Protein AF-A0A839TAD1-F1 (afdb_monomer_lite)

Radius of gyration: 20.66 Å; chains: 1; bounding box: 63×31×66 Å

Structure (mmCIF, N/CA/C/O backbone):
data_AF-A0A839TAD1-F1
#
_entry.id   AF-A0A839TAD1-F1
#
loop_
_atom_site.group_PDB
_atom_site.id
_atom_site.type_symbol
_atom_site.label_atom_id
_atom_site.label_alt_id
_atom_site.label_comp_id
_atom_site.label_asym_id
_atom_site.label_entity_id
_atom_site.label_seq_id
_atom_site.pdbx_PDB_ins_code
_atom_site.Cartn_x
_atom_site.Cartn_y
_atom_site.Cartn_z
_atom_site.occupancy
_atom_site.B_iso_or_equiv
_atom_site.auth_seq_id
_atom_site.auth_comp_id
_atom_site.auth_asym_id
_atom_site.auth_atom_id
_atom_site.pdbx_PDB_model_num
ATOM 1 N N . MET A 1 1 ? 47.396 8.113 43.311 1.00 39.50 1 MET A N 1
ATOM 2 C CA . MET A 1 1 ? 46.976 8.102 41.892 1.00 39.50 1 MET A CA 1
ATOM 3 C C . MET A 1 1 ? 46.756 6.656 41.453 1.00 39.50 1 MET A C 1
ATOM 5 O O . MET A 1 1 ? 47.728 5.965 41.186 1.00 39.50 1 MET A O 1
ATOM 9 N N . LYS A 1 2 ? 45.510 6.164 41.458 1.00 36.56 2 LYS A N 1
ATOM 10 C CA . LYS A 1 2 ? 45.145 4.837 40.928 1.00 36.56 2 LYS A CA 1
ATOM 11 C C . LYS A 1 2 ? 44.326 5.066 39.657 1.00 36.56 2 LYS A C 1
ATOM 13 O O . LYS A 1 2 ? 43.261 5.668 39.732 1.00 36.56 2 LYS A O 1
ATOM 18 N N . LYS A 1 3 ? 44.865 4.669 38.501 1.00 40.00 3 LYS A N 1
ATOM 19 C CA . LYS A 1 3 ? 44.177 4.730 37.205 1.00 40.00 3 LYS A CA 1
ATOM 20 C C . LYS A 1 3 ? 43.226 3.535 37.118 1.00 40.00 3 LYS A C 1
ATOM 22 O O . LYS A 1 3 ? 43.674 2.394 37.168 1.00 40.00 3 LYS A O 1
ATOM 27 N N . LEU A 1 4 ? 41.929 3.816 37.045 1.00 37.50 4 LEU A N 1
ATOM 28 C CA . LEU A 1 4 ? 40.872 2.834 36.833 1.00 37.50 4 LEU A CA 1
ATOM 29 C C . LEU A 1 4 ? 40.784 2.565 35.322 1.00 37.50 4 LEU A C 1
ATOM 31 O O . LEU A 1 4 ? 40.416 3.454 34.558 1.00 37.50 4 LEU A O 1
ATOM 35 N N . LEU A 1 5 ? 41.184 1.372 34.885 1.00 42.28 5 LEU A N 1
ATOM 36 C CA . LEU A 1 5 ? 40.969 0.907 33.515 1.00 42.28 5 LEU A CA 1
ATOM 37 C C . LEU A 1 5 ? 39.523 0.418 33.408 1.00 42.28 5 LEU A C 1
ATOM 39 O O . LEU A 1 5 ? 39.188 -0.663 33.887 1.00 42.28 5 LEU A O 1
ATOM 43 N N . ILE A 1 6 ? 38.663 1.240 32.812 1.00 50.34 6 ILE A N 1
ATOM 44 C CA . ILE A 1 6 ? 37.314 0.840 32.414 1.00 50.34 6 ILE A CA 1
ATOM 45 C C . ILE A 1 6 ? 37.466 0.032 31.122 1.00 50.34 6 ILE A C 1
ATOM 47 O O . ILE A 1 6 ? 37.723 0.589 30.057 1.00 50.34 6 ILE A O 1
ATOM 51 N N . LEU A 1 7 ? 37.350 -1.294 31.233 1.00 39.19 7 LEU A N 1
ATOM 52 C CA . LEU A 1 7 ? 37.125 -2.173 30.090 1.00 39.19 7 LEU A CA 1
ATOM 53 C C . LEU A 1 7 ? 35.719 -1.887 29.554 1.00 39.19 7 LEU A C 1
ATOM 55 O O . LEU A 1 7 ? 34.719 -2.328 30.119 1.00 39.19 7 LEU A O 1
ATOM 59 N N . ILE A 1 8 ? 35.651 -1.113 28.474 1.00 51.09 8 ILE A N 1
ATOM 60 C CA . ILE A 1 8 ? 34.445 -0.978 27.664 1.00 51.09 8 ILE A CA 1
ATOM 61 C C . ILE A 1 8 ? 34.283 -2.315 26.943 1.00 51.09 8 ILE A C 1
ATOM 63 O O . ILE A 1 8 ? 35.010 -2.613 25.996 1.00 51.09 8 ILE A O 1
ATOM 67 N N . TYR A 1 9 ? 33.355 -3.140 27.427 1.00 42.19 9 TYR A N 1
ATOM 68 C CA . TYR A 1 9 ? 32.831 -4.250 26.648 1.00 42.19 9 TYR A CA 1
ATOM 69 C C . TYR A 1 9 ? 32.219 -3.648 25.387 1.00 42.19 9 TYR A C 1
ATOM 71 O O . TYR A 1 9 ? 31.176 -2.998 25.438 1.00 42.19 9 TYR A O 1
ATOM 79 N N . ALA A 1 10 ? 32.915 -3.821 24.264 1.00 44.19 10 ALA A N 1
ATOM 80 C CA . ALA A 1 10 ? 32.354 -3.603 22.950 1.00 44.19 10 ALA A CA 1
ATOM 81 C C . ALA A 1 10 ? 31.157 -4.547 22.825 1.00 44.19 10 ALA A C 1
ATOM 83 O O . ALA A 1 10 ? 31.310 -5.751 22.618 1.00 44.19 10 ALA A O 1
ATOM 84 N N . LEU A 1 11 ? 29.967 -3.986 23.033 1.00 37.50 11 LEU A N 1
ATOM 85 C CA . LEU A 1 11 ? 28.707 -4.594 22.663 1.00 37.50 11 LEU A CA 1
ATOM 86 C C . LEU A 1 11 ? 28.780 -4.761 21.141 1.00 37.50 11 LEU A C 1
ATOM 88 O O . LEU A 1 11 ? 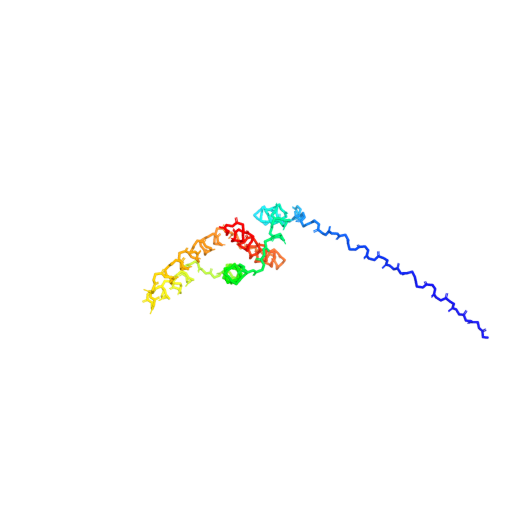28.533 -3.824 20.383 1.00 37.50 11 LEU A O 1
ATOM 92 N N . LEU A 1 12 ? 29.231 -5.934 20.697 1.00 38.41 12 LEU A N 1
ATOM 93 C CA . LEU A 1 12 ? 29.044 -6.395 19.333 1.00 38.41 12 LEU A CA 1
ATOM 94 C C . LEU A 1 12 ? 27.534 -6.464 19.121 1.00 38.41 12 LEU A C 1
ATOM 96 O O . LEU A 1 12 ? 26.888 -7.460 19.432 1.00 38.41 12 LEU A O 1
ATOM 100 N N . ILE A 1 13 ? 26.969 -5.370 18.618 1.00 44.97 13 ILE A N 1
ATOM 101 C CA . ILE A 1 13 ? 25.668 -5.375 17.967 1.00 44.97 13 ILE A CA 1
ATOM 102 C C . ILE A 1 13 ? 25.914 -6.108 16.651 1.00 44.97 13 ILE A C 1
ATOM 104 O O . ILE A 1 13 ? 26.158 -5.505 15.604 1.00 44.97 13 ILE A O 1
ATOM 108 N N . THR A 1 14 ? 25.932 -7.440 16.721 1.00 41.25 14 THR A N 1
ATOM 109 C CA . THR A 1 14 ? 25.686 -8.263 15.547 1.00 41.25 14 THR A CA 1
ATOM 110 C C . THR A 1 14 ? 24.336 -7.805 15.032 1.00 41.25 14 THR A C 1
ATOM 112 O O . THR A 1 14 ? 23.321 -8.018 15.693 1.00 41.25 14 THR A O 1
ATOM 115 N N . HIS A 1 15 ? 24.344 -7.094 13.905 1.00 37.38 15 HIS A N 1
ATOM 116 C CA . HIS A 1 15 ? 23.140 -6.811 13.147 1.00 37.38 15 HIS A CA 1
ATOM 117 C C . HIS A 1 15 ? 22.616 -8.169 12.699 1.00 37.38 15 HIS A C 1
ATOM 119 O O . HIS A 1 15 ? 23.030 -8.709 11.676 1.00 37.38 15 HIS A O 1
ATOM 125 N N . THR A 1 16 ? 21.776 -8.775 13.534 1.00 38.41 16 THR A N 1
ATOM 126 C CA . THR A 1 16 ? 20.901 -9.851 13.111 1.00 38.41 16 THR A CA 1
ATOM 127 C C . THR A 1 16 ? 20.142 -9.294 11.926 1.00 38.41 16 THR A C 1
ATOM 129 O O . THR A 1 16 ? 19.418 -8.310 12.078 1.00 38.41 16 THR A O 1
ATOM 132 N N . ALA A 1 17 ? 20.382 -9.868 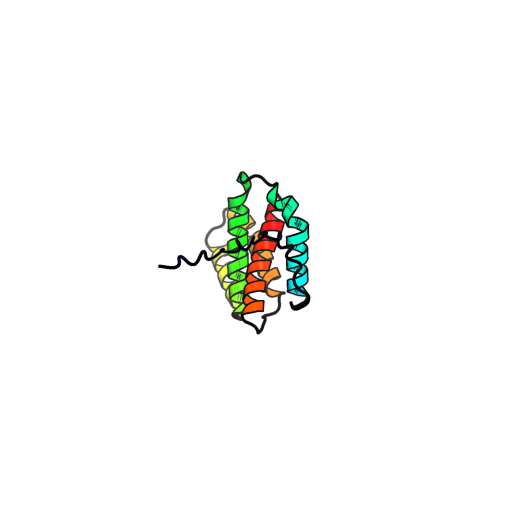10.747 1.00 38.38 17 ALA A N 1
ATOM 133 C CA . ALA A 1 17 ? 19.518 -9.690 9.599 1.00 38.38 17 ALA A CA 1
ATOM 134 C C . ALA A 1 17 ? 18.085 -9.882 10.105 1.00 38.38 17 ALA A C 1
ATOM 136 O O . ALA A 1 17 ? 17.718 -10.972 10.549 1.00 38.38 17 ALA A O 1
ATOM 137 N N . TYR A 1 18 ? 17.333 -8.787 10.176 1.00 37.28 18 TYR A N 1
ATOM 138 C CA . TYR A 1 18 ? 15.937 -8.833 10.557 1.00 37.28 18 TYR A CA 1
ATOM 139 C C . TYR A 1 18 ? 15.225 -9.530 9.405 1.00 37.28 18 TYR A C 1
ATOM 141 O O . TYR A 1 18 ? 14.914 -8.904 8.399 1.00 37.28 18 TYR A O 1
ATOM 149 N N . ALA A 1 19 ? 15.004 -10.836 9.537 1.00 38.84 19 ALA A N 1
ATOM 150 C CA . ALA A 1 19 ? 13.859 -11.447 8.890 1.00 38.84 19 ALA A CA 1
ATOM 151 C C . ALA A 1 19 ? 12.642 -10.705 9.452 1.00 38.84 19 ALA A C 1
ATOM 153 O O . ALA A 1 19 ? 12.398 -10.769 10.664 1.00 38.84 19 ALA A O 1
ATOM 154 N N . ILE A 1 20 ? 11.935 -9.945 8.618 1.00 45.41 20 ILE A N 1
ATOM 155 C CA . ILE A 1 20 ? 10.729 -9.227 9.022 1.00 45.41 20 ILE A CA 1
ATOM 156 C C . ILE A 1 20 ? 9.587 -10.245 9.017 1.00 45.41 20 ILE A C 1
ATOM 158 O O . ILE A 1 20 ? 8.571 -10.059 8.358 1.00 45.41 20 ILE A O 1
ATOM 162 N N . ASN A 1 21 ? 9.732 -11.318 9.808 1.00 47.44 21 ASN A N 1
ATOM 163 C CA . ASN A 1 21 ? 8.604 -12.157 10.183 1.00 47.44 21 ASN A CA 1
ATOM 164 C C . ASN A 1 21 ? 7.590 -11.195 10.775 1.00 47.44 21 ASN A C 1
ATOM 166 O O . ASN A 1 21 ? 7.815 -10.753 11.900 1.00 47.44 21 ASN A O 1
ATOM 170 N N . ALA A 1 22 ? 6.550 -10.819 10.023 1.00 52.78 22 ALA A N 1
ATOM 171 C CA . ALA A 1 22 ? 5.524 -9.917 10.507 1.00 52.78 22 ALA A CA 1
ATOM 172 C C . ALA A 1 22 ? 5.028 -10.523 11.822 1.00 52.78 22 ALA A C 1
ATOM 174 O O . ALA A 1 22 ? 4.427 -11.602 11.800 1.00 52.78 22 ALA A O 1
ATOM 175 N N . PRO A 1 23 ? 5.392 -9.943 12.979 1.00 60.56 23 PRO A N 1
ATOM 176 C CA . PRO A 1 23 ? 5.197 -10.619 14.243 1.00 60.56 23 PRO A CA 1
ATOM 177 C C . PRO A 1 23 ? 3.708 -10.930 14.382 1.00 60.56 23 PRO A C 1
ATOM 179 O O . PRO A 1 23 ? 2.874 -10.094 14.038 1.00 60.56 23 PRO A O 1
ATOM 182 N N . SER A 1 24 ? 3.370 -12.123 14.886 1.00 65.75 24 SER A N 1
ATOM 183 C CA . SER A 1 24 ? 1.976 -12.607 15.022 1.00 65.75 24 SER A CA 1
ATOM 184 C C . SER A 1 24 ? 1.024 -11.649 15.764 1.00 65.75 24 SER A C 1
ATOM 186 O O . SER A 1 24 ? -0.184 -11.861 15.782 1.00 65.75 24 SER A O 1
ATOM 188 N N . GLN A 1 25 ? 1.573 -10.591 16.367 1.00 80.12 25 GLN A N 1
ATOM 189 C CA . GLN A 1 25 ? 0.876 -9.463 16.973 1.00 80.12 25 GLN A CA 1
ATOM 190 C C . GLN A 1 25 ? 0.128 -8.561 15.977 1.00 80.12 25 GLN A C 1
ATOM 192 O O . GLN A 1 25 ? -0.755 -7.817 16.400 1.00 80.12 25 GLN A O 1
ATOM 197 N N . TYR A 1 26 ? 0.476 -8.576 14.685 1.00 86.88 26 TYR A N 1
ATOM 198 C CA . TYR A 1 26 ? -0.189 -7.727 13.699 1.00 86.88 26 TYR A CA 1
ATOM 199 C C . TYR A 1 26 ? -1.513 -8.327 13.210 1.00 86.88 26 TYR A C 1
ATOM 201 O O . TYR A 1 26 ? -1.670 -9.546 13.197 1.00 86.88 26 TYR A O 1
ATOM 209 N N . PRO A 1 27 ? -2.477 -7.500 12.774 1.00 92.50 27 PRO A N 1
ATOM 210 C CA . PRO A 1 27 ? -3.651 -7.967 12.043 1.00 92.50 27 PRO A CA 1
ATOM 211 C C . PRO A 1 27 ? -3.271 -8.821 10.830 1.00 92.50 27 PRO A C 1
ATOM 213 O O . PRO A 1 27 ? -2.192 -8.657 10.255 1.00 92.50 27 PRO A O 1
ATOM 216 N N . LYS A 1 28 ? -4.164 -9.736 10.448 1.00 92.50 28 LYS A N 1
ATOM 217 C CA . LYS A 1 28 ? -3.895 -10.764 9.437 1.00 92.50 28 LYS A CA 1
ATOM 218 C C . LYS A 1 28 ? -3.447 -10.159 8.103 1.00 92.50 28 LYS A C 1
ATOM 220 O O . LYS A 1 28 ? -2.479 -10.626 7.518 1.00 92.50 28 LYS A O 1
ATOM 225 N N . GLU A 1 29 ? -4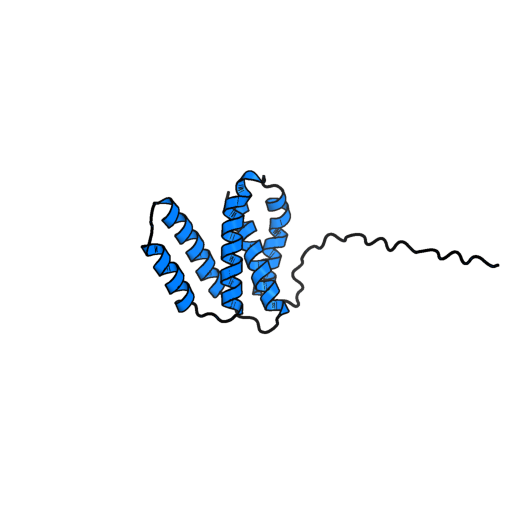.091 -9.083 7.678 1.00 93.31 29 GLU A N 1
ATOM 226 C CA . GLU A 1 29 ? -3.813 -8.377 6.428 1.00 93.31 29 GLU A CA 1
ATOM 227 C C . GLU A 1 29 ? -2.386 -7.797 6.414 1.00 93.31 29 GLU A C 1
ATOM 229 O O . GLU A 1 29 ? -1.698 -7.823 5.395 1.00 93.31 29 GLU A O 1
ATOM 234 N N . LEU A 1 30 ? -1.893 -7.321 7.564 1.00 94.12 30 LEU A N 1
ATOM 235 C CA . LEU A 1 30 ? -0.516 -6.829 7.693 1.00 94.12 30 LEU A CA 1
ATOM 236 C C . LEU A 1 30 ? 0.501 -7.970 7.745 1.00 94.12 30 LEU A C 1
ATOM 238 O O . LEU A 1 30 ? 1.617 -7.814 7.252 1.00 94.12 30 LEU A O 1
ATOM 242 N N . GLN A 1 31 ? 0.127 -9.117 8.318 1.00 93.12 31 GLN A N 1
ATOM 243 C CA . GLN A 1 31 ? 0.971 -10.310 8.272 1.00 93.12 31 GLN A CA 1
ATOM 244 C C . GLN A 1 31 ? 1.140 -10.818 6.840 1.00 93.12 31 GLN A C 1
ATOM 246 O O . GLN A 1 31 ? 2.250 -11.163 6.446 1.00 93.12 31 GLN A O 1
ATOM 251 N N . GLU A 1 32 ? 0.065 -10.825 6.052 1.00 93.38 32 GLU A N 1
ATOM 252 C CA . GLU A 1 32 ? 0.093 -11.236 4.645 1.00 93.38 32 GLU A CA 1
ATOM 253 C C . GLU A 1 32 ? 0.980 -10.310 3.805 1.00 93.38 32 GLU A C 1
ATOM 255 O O . GLU A 1 32 ? 1.838 -10.793 3.061 1.00 93.38 32 GLU A O 1
ATOM 260 N N . LEU A 1 33 ? 0.853 -8.991 3.990 1.00 93.88 33 LEU A N 1
ATOM 261 C CA . LEU A 1 33 ? 1.739 -8.016 3.351 1.00 93.88 33 LEU A CA 1
ATOM 262 C C . LEU A 1 33 ? 3.209 -8.244 3.724 1.00 93.88 33 LEU A C 1
ATOM 264 O O . LEU A 1 33 ? 4.064 -8.318 2.841 1.00 93.88 33 LEU A O 1
ATOM 268 N N . GLY A 1 34 ? 3.507 -8.383 5.019 1.00 91.56 34 GLY A N 1
ATOM 269 C CA . GLY A 1 34 ? 4.872 -8.623 5.488 1.00 91.56 34 GLY A CA 1
ATOM 270 C C . GLY A 1 34 ? 5.448 -9.941 4.967 1.00 91.56 34 GLY A C 1
ATOM 271 O O . GLY A 1 34 ? 6.572 -9.968 4.476 1.00 91.56 34 GLY A O 1
ATOM 272 N N . GLY A 1 35 ? 4.650 -11.012 4.968 1.00 93.00 35 GLY A N 1
ATOM 273 C CA . GLY A 1 35 ? 5.049 -12.310 4.425 1.00 93.00 35 GLY A CA 1
ATOM 274 C C . GLY A 1 35 ? 5.368 -12.255 2.929 1.00 93.00 35 GLY A C 1
ATOM 275 O O . GLY A 1 35 ? 6.347 -12.857 2.483 1.00 93.00 35 GLY A O 1
ATOM 276 N N . TYR A 1 36 ? 4.597 -11.491 2.148 1.00 93.94 36 TYR A N 1
ATOM 277 C CA . TYR A 1 36 ? 4.916 -11.261 0.739 1.00 93.94 36 TYR A CA 1
ATOM 278 C C . TYR A 1 36 ? 6.245 -10.514 0.576 1.00 93.94 36 TYR A C 1
ATOM 280 O O . TYR A 1 36 ? 7.097 -10.958 -0.199 1.00 93.94 36 TYR A O 1
ATOM 288 N N . ILE A 1 37 ? 6.433 -9.406 1.304 1.00 92.88 37 ILE A N 1
ATOM 289 C CA . ILE A 1 37 ? 7.647 -8.573 1.248 1.00 92.88 37 ILE A CA 1
ATOM 290 C C . ILE A 1 37 ? 8.885 -9.422 1.535 1.00 92.88 37 ILE A C 1
ATOM 292 O O . ILE A 1 37 ? 9.818 -9.427 0.734 1.00 92.88 37 ILE A O 1
ATOM 296 N N . ASP A 1 38 ? 8.847 -10.207 2.609 1.00 91.62 38 ASP A N 1
ATOM 297 C CA . ASP A 1 38 ? 9.931 -11.113 2.984 1.00 91.62 38 ASP A CA 1
ATOM 298 C C . ASP A 1 38 ? 10.217 -12.145 1.893 1.00 91.62 38 ASP A C 1
ATOM 300 O O . ASP A 1 38 ? 11.363 -12.330 1.487 1.00 91.62 38 ASP A O 1
ATOM 304 N N . SER A 1 39 ? 9.174 -12.782 1.351 1.00 93.25 39 SER A N 1
ATOM 305 C CA . SER A 1 39 ? 9.330 -13.812 0.313 1.00 93.25 39 SER A CA 1
ATOM 306 C C . SER A 1 39 ? 9.888 -13.283 -1.016 1.00 93.25 39 SER A C 1
ATOM 308 O O . SER A 1 39 ? 10.335 -14.061 -1.866 1.00 93.25 39 SER A O 1
ATOM 310 N N . THR A 1 40 ? 9.833 -11.966 -1.222 1.00 92.56 40 THR A N 1
ATOM 311 C CA . THR A 1 40 ? 10.220 -11.302 -2.471 1.00 92.56 40 THR A CA 1
ATOM 312 C C . THR A 1 40 ? 11.493 -10.474 -2.354 1.00 92.56 40 THR A C 1
ATOM 314 O O . THR A 1 40 ? 12.051 -10.102 -3.386 1.00 92.56 40 THR A O 1
ATOM 317 N N . LEU A 1 41 ? 11.989 -10.249 -1.135 1.00 89.69 41 LEU A N 1
ATOM 318 C CA . LEU A 1 41 ? 13.120 -9.374 -0.840 1.00 89.69 41 LEU A CA 1
ATOM 319 C C . LEU A 1 41 ? 14.367 -9.715 -1.668 1.00 89.69 41 LEU A C 1
ATOM 321 O O . LEU A 1 41 ? 14.879 -8.857 -2.384 1.00 89.69 41 LEU A O 1
ATOM 325 N N . ASP A 1 42 ? 14.802 -10.977 -1.648 1.00 88.38 42 ASP A N 1
ATOM 326 C CA . ASP A 1 42 ? 16.000 -11.417 -2.376 1.00 88.38 42 ASP A CA 1
ATOM 327 C C . ASP A 1 42 ? 15.858 -11.231 -3.891 1.00 88.38 42 ASP A C 1
ATOM 329 O O . ASP A 1 42 ? 16.822 -10.923 -4.589 1.00 88.38 42 ASP A O 1
ATOM 333 N N . LYS A 1 43 ? 14.648 -11.415 -4.432 1.00 87.00 43 LYS A N 1
ATOM 334 C CA . LYS A 1 43 ? 14.405 -11.245 -5.870 1.00 87.00 43 LYS A CA 1
ATOM 335 C C . LYS A 1 43 ? 14.485 -9.776 -6.259 1.00 87.00 43 LYS A C 1
ATOM 337 O O . LYS A 1 43 ? 15.105 -9.458 -7.265 1.00 87.00 43 LYS A O 1
ATOM 342 N N . VAL A 1 44 ? 13.890 -8.906 -5.447 1.00 86.50 44 VAL A N 1
ATOM 343 C CA . VAL A 1 44 ? 13.872 -7.459 -5.676 1.00 86.50 44 VAL A CA 1
ATOM 344 C C . VAL A 1 44 ? 15.273 -6.857 -5.568 1.00 86.50 44 VAL A C 1
ATOM 346 O O . VAL A 1 44 ? 15.651 -6.070 -6.427 1.00 86.50 44 VAL A O 1
ATOM 349 N N . GLN A 1 45 ? 16.081 -7.286 -4.594 1.00 82.56 45 GLN A N 1
ATOM 350 C CA . GLN A 1 45 ? 17.465 -6.813 -4.421 1.00 82.56 45 GLN A CA 1
ATOM 351 C C . GLN A 1 45 ? 18.379 -7.091 -5.623 1.00 82.56 45 GLN A C 1
ATOM 353 O O . GLN A 1 45 ? 19.404 -6.434 -5.781 1.00 82.56 45 GLN A O 1
ATOM 358 N N . ASN A 1 46 ? 18.033 -8.074 -6.456 1.00 77.50 46 ASN A N 1
ATOM 359 C CA . ASN A 1 46 ? 18.819 -8.458 -7.626 1.00 77.50 46 ASN A CA 1
ATOM 360 C C . ASN A 1 46 ? 18.373 -7.753 -8.921 1.00 77.50 46 ASN A C 1
ATOM 362 O O . ASN A 1 46 ? 18.922 -8.035 -9.989 1.00 77.50 46 ASN A O 1
ATOM 366 N N . ILE A 1 47 ? 17.382 -6.858 -8.855 1.00 78.62 47 ILE A N 1
ATOM 367 C CA . ILE A 1 47 ? 16.899 -6.082 -10.002 1.00 78.62 47 ILE A CA 1
ATOM 368 C C . ILE A 1 47 ? 17.740 -4.806 -10.130 1.00 78.62 47 ILE A C 1
ATOM 370 O O . ILE A 1 47 ? 17.980 -4.111 -9.154 1.00 78.62 47 ILE A O 1
ATOM 374 N N . SER A 1 48 ? 18.211 -4.514 -11.346 1.00 59.28 48 SER A N 1
ATOM 375 C CA . SER A 1 48 ? 19.065 -3.354 -11.644 1.00 59.28 48 SER A CA 1
ATOM 376 C C . SER A 1 48 ? 18.315 -2.018 -11.523 1.00 59.28 48 SER A C 1
ATOM 378 O O . SER A 1 48 ? 17.212 -1.883 -12.055 1.00 59.28 48 SER A O 1
ATOM 380 N N . ASP A 1 49 ? 18.989 -1.015 -10.942 1.00 62.56 49 ASP A N 1
ATOM 381 C CA . ASP A 1 49 ? 18.519 0.355 -10.640 1.00 62.56 49 ASP A CA 1
ATOM 382 C C . ASP A 1 49 ? 17.825 1.107 -11.799 1.00 62.56 49 ASP A C 1
ATOM 384 O O . ASP A 1 49 ? 17.085 2.063 -11.585 1.00 62.56 49 ASP A O 1
ATOM 388 N N . ASN A 1 50 ? 18.007 0.678 -13.053 1.00 59.91 50 ASN A N 1
ATOM 389 C CA . ASN A 1 50 ? 17.461 1.357 -14.239 1.00 59.91 50 ASN A CA 1
ATOM 390 C C . ASN A 1 50 ? 15.919 1.384 -14.309 1.00 59.91 50 ASN A C 1
ATOM 392 O O . ASN A 1 50 ? 15.354 2.092 -15.142 1.00 59.91 50 ASN A O 1
ATOM 396 N N . ASN A 1 51 ? 15.246 0.611 -13.457 1.00 61.75 51 ASN A N 1
ATOM 397 C CA . ASN A 1 51 ? 13.794 0.457 -13.405 1.00 61.75 51 ASN A CA 1
ATOM 398 C C . ASN A 1 51 ? 13.149 1.128 -12.170 1.00 61.75 51 ASN A C 1
ATOM 400 O O . ASN A 1 51 ? 11.925 1.075 -12.002 1.00 61.75 51 ASN A O 1
ATOM 404 N N . GLU A 1 52 ? 13.948 1.773 -11.312 1.00 64.19 52 GLU A N 1
ATOM 405 C CA . GLU A 1 52 ? 13.495 2.309 -10.023 1.00 64.19 52 GLU A CA 1
ATOM 406 C C . GLU A 1 52 ? 12.521 3.484 -10.153 1.00 64.19 52 GLU A C 1
ATOM 408 O O . GLU A 1 52 ? 11.578 3.572 -9.369 1.00 64.19 52 GLU A O 1
ATOM 413 N N . ASP A 1 53 ? 12.675 4.357 -11.152 1.00 70.56 53 ASP A N 1
ATOM 414 C CA . ASP A 1 53 ? 11.894 5.602 -11.241 1.00 70.56 53 ASP A CA 1
ATOM 415 C C . ASP A 1 53 ? 10.380 5.363 -11.385 1.00 70.56 53 ASP A C 1
ATOM 417 O O . ASP A 1 53 ? 9.554 6.039 -10.755 1.00 70.56 53 ASP A O 1
ATOM 421 N N . PHE A 1 54 ? 9.989 4.376 -12.199 1.00 72.56 54 PHE A N 1
ATOM 422 C CA . PHE A 1 54 ? 8.578 4.038 -12.390 1.00 72.56 54 PHE A CA 1
ATOM 423 C C . PHE A 1 54 ? 7.982 3.418 -11.122 1.00 72.56 54 PHE A C 1
ATOM 425 O O . PHE A 1 54 ? 6.952 3.889 -10.628 1.00 72.56 54 PHE A O 1
ATOM 432 N N . CYS A 1 55 ? 8.657 2.419 -10.549 1.00 84.06 55 CYS A N 1
ATOM 433 C CA . CYS A 1 55 ? 8.177 1.750 -9.345 1.00 84.06 55 CYS A CA 1
ATOM 434 C C . CYS A 1 55 ? 8.216 2.660 -8.114 1.00 84.06 55 CYS A C 1
ATOM 436 O O . CYS A 1 55 ? 7.334 2.559 -7.268 1.00 84.06 55 CYS A O 1
ATOM 438 N N . SER A 1 56 ? 9.159 3.600 -8.039 1.00 81.19 56 SER A N 1
ATOM 439 C CA . SER A 1 56 ? 9.221 4.638 -7.005 1.00 81.19 56 SER A CA 1
ATOM 440 C C . SER A 1 56 ? 7.994 5.551 -7.050 1.00 81.19 56 SER A C 1
ATOM 442 O O . SER A 1 56 ? 7.368 5.819 -6.021 1.00 81.19 56 SER A O 1
ATOM 444 N N . THR A 1 57 ? 7.561 5.947 -8.253 1.00 81.62 57 THR A N 1
ATOM 445 C CA . THR A 1 57 ? 6.344 6.756 -8.420 1.00 81.62 57 THR A CA 1
ATOM 446 C C . THR A 1 57 ? 5.097 5.994 -7.952 1.00 81.62 57 THR A C 1
ATOM 448 O O . THR A 1 57 ? 4.253 6.553 -7.246 1.00 81.62 57 THR A O 1
ATOM 451 N N . GLN A 1 58 ? 4.985 4.706 -8.295 1.00 81.94 58 GLN A N 1
ATOM 452 C CA . GLN A 1 58 ? 3.869 3.869 -7.848 1.00 81.94 58 GLN A CA 1
ATOM 453 C C . GLN A 1 58 ? 3.878 3.655 -6.327 1.00 81.94 58 GLN A C 1
ATOM 455 O O . GLN A 1 58 ? 2.820 3.728 -5.701 1.00 81.94 58 GLN A O 1
ATOM 460 N N . SER A 1 59 ? 5.054 3.467 -5.720 1.00 87.81 59 SER A N 1
ATOM 461 C CA . SER A 1 59 ? 5.216 3.385 -4.264 1.00 87.81 59 SER A CA 1
ATOM 462 C C . SER A 1 59 ? 4.755 4.661 -3.566 1.00 87.81 59 SER A C 1
ATOM 464 O O . SER A 1 59 ? 3.993 4.595 -2.603 1.00 87.81 59 SER A O 1
ATOM 466 N N . ALA A 1 60 ? 5.162 5.831 -4.065 1.00 86.81 60 ALA A N 1
ATOM 467 C CA . ALA A 1 60 ? 4.745 7.112 -3.502 1.00 86.81 60 ALA A CA 1
ATOM 468 C C . ALA A 1 60 ? 3.221 7.302 -3.589 1.00 86.81 60 ALA A C 1
ATOM 470 O O . ALA A 1 60 ? 2.590 7.778 -2.644 1.00 86.81 60 ALA A O 1
ATOM 471 N N . PHE A 1 61 ? 2.609 6.882 -4.700 1.00 87.44 61 PHE A N 1
ATOM 472 C CA . PHE A 1 61 ? 1.155 6.884 -4.831 1.00 87.44 61 PHE A CA 1
ATOM 473 C C . PHE A 1 61 ? 0.489 5.941 -3.813 1.00 87.44 61 PHE A C 1
ATOM 475 O O . PHE A 1 61 ? -0.414 6.362 -3.090 1.00 87.44 61 PHE A O 1
ATOM 482 N N . ALA A 1 62 ? 0.976 4.702 -3.691 1.00 91.56 62 ALA A N 1
ATOM 483 C CA . ALA A 1 62 ? 0.477 3.717 -2.730 1.00 91.56 62 ALA A CA 1
ATOM 484 C C . ALA A 1 62 ? 0.567 4.212 -1.276 1.00 91.56 62 ALA A C 1
ATOM 486 O O . ALA A 1 62 ? -0.391 4.062 -0.516 1.00 91.56 62 ALA A O 1
ATOM 487 N N . PHE A 1 63 ? 1.683 4.855 -0.913 1.00 93.06 63 PHE A N 1
ATOM 488 C CA . PHE A 1 63 ? 1.869 5.492 0.390 1.00 93.06 63 PHE A CA 1
ATOM 489 C C . PHE A 1 63 ? 0.770 6.523 0.664 1.00 93.06 63 PHE A C 1
ATOM 491 O O . PHE A 1 63 ? 0.086 6.434 1.682 1.00 93.06 63 PHE A O 1
ATOM 498 N N . ASN A 1 64 ? 0.567 7.471 -0.257 1.00 90.50 64 ASN A N 1
ATOM 499 C CA . ASN A 1 64 ? -0.390 8.561 -0.067 1.00 90.50 64 ASN A CA 1
ATOM 500 C C . ASN A 1 64 ? -1.826 8.044 0.069 1.00 90.50 64 ASN A C 1
ATOM 502 O O . ASN A 1 64 ? -2.562 8.500 0.945 1.00 90.50 64 ASN A O 1
ATOM 506 N N . ILE A 1 65 ? -2.229 7.078 -0.765 1.00 91.94 65 ILE A N 1
ATOM 507 C CA . ILE A 1 65 ? -3.572 6.500 -0.670 1.00 91.94 65 ILE A CA 1
ATOM 508 C C . ILE A 1 65 ? -3.759 5.766 0.655 1.00 91.94 65 ILE A C 1
ATOM 510 O O . ILE A 1 65 ? -4.752 6.008 1.342 1.00 91.94 65 ILE A O 1
ATOM 514 N N . MET A 1 66 ? -2.814 4.905 1.042 1.00 95.31 66 MET A N 1
ATOM 515 C CA . MET A 1 66 ? -2.936 4.168 2.297 1.00 95.31 66 MET A CA 1
ATOM 516 C C . MET A 1 66 ? -2.915 5.117 3.502 1.00 95.31 66 MET A C 1
ATOM 518 O O . MET A 1 66 ? -3.684 4.933 4.440 1.00 95.31 66 MET A O 1
ATOM 522 N N . GLU A 1 67 ? -2.120 6.189 3.471 1.00 95.12 67 GLU A N 1
ATOM 523 C CA . GLU A 1 67 ? -2.131 7.205 4.525 1.00 95.12 67 GLU A CA 1
ATOM 524 C C . GLU A 1 67 ? -3.499 7.897 4.642 1.00 95.12 67 GLU A C 1
ATOM 526 O O . GLU A 1 67 ? -4.030 8.038 5.748 1.00 95.12 67 GLU A O 1
ATOM 531 N N . MET A 1 68 ? -4.101 8.300 3.519 1.00 92.62 68 MET A N 1
ATOM 532 C CA . MET A 1 68 ? -5.445 8.883 3.510 1.00 92.62 68 MET A CA 1
ATOM 533 C C . MET A 1 68 ? -6.495 7.884 4.009 1.00 92.62 68 MET A C 1
ATOM 535 O O . MET A 1 68 ? -7.326 8.236 4.851 1.00 92.62 68 MET A O 1
ATOM 539 N N . ARG A 1 69 ? -6.401 6.620 3.585 1.00 94.06 69 ARG A N 1
ATOM 540 C CA . ARG A 1 69 ? -7.255 5.535 4.076 1.00 94.06 69 ARG A CA 1
ATOM 541 C C . ARG A 1 69 ? -7.149 5.380 5.594 1.00 94.06 69 ARG A C 1
ATOM 543 O O . ARG A 1 69 ? -8.171 5.394 6.273 1.00 94.06 69 ARG A O 1
ATOM 550 N N . GLN A 1 70 ? -5.939 5.319 6.153 1.00 96.88 70 GLN A N 1
ATOM 551 C CA . GLN A 1 70 ? -5.718 5.182 7.603 1.00 96.88 70 GLN A CA 1
ATOM 552 C C . GLN A 1 70 ? -6.118 6.436 8.413 1.00 96.88 70 GLN A C 1
ATOM 554 O O . GLN A 1 70 ? -6.313 6.365 9.637 1.00 96.88 70 GLN A O 1
ATOM 559 N N . LYS A 1 71 ? -6.271 7.588 7.746 1.00 94.88 71 LYS A N 1
ATOM 560 C CA . LYS A 1 71 ? -6.870 8.816 8.300 1.00 94.88 71 LYS A CA 1
ATOM 561 C C . LYS A 1 71 ? -8.400 8.846 8.202 1.00 94.88 71 LYS A C 1
ATOM 563 O O . LYS A 1 71 ? -8.999 9.755 8.766 1.00 94.88 71 LYS A O 1
ATOM 568 N N . GLY A 1 72 ? -9.021 7.866 7.545 1.00 93.06 72 GLY A N 1
ATOM 569 C CA . GLY A 1 72 ? -10.472 7.787 7.380 1.00 93.06 72 GLY A CA 1
ATOM 570 C C . GLY A 1 72 ? -11.018 8.685 6.271 1.00 93.06 72 GLY A C 1
ATOM 571 O O . GLY A 1 72 ? -12.179 9.065 6.329 1.00 93.06 72 GLY A O 1
ATOM 572 N N . VAL A 1 73 ? -10.199 9.054 5.279 1.00 90.56 73 VAL A N 1
ATOM 573 C CA . VAL A 1 73 ? -10.702 9.755 4.090 1.00 90.56 73 VAL A CA 1
ATOM 574 C C . VAL A 1 73 ? -11.591 8.800 3.293 1.00 90.56 73 VAL A C 1
ATOM 576 O O . VAL A 1 73 ? -11.209 7.653 3.042 1.00 90.56 73 VAL A O 1
ATOM 579 N N . GLU A 1 74 ? -12.768 9.265 2.887 1.00 88.88 74 GLU A N 1
ATOM 580 C CA . GLU A 1 74 ? -13.752 8.447 2.181 1.00 88.88 74 GLU A CA 1
ATOM 581 C C . GLU A 1 74 ? -13.305 8.097 0.757 1.00 88.88 74 GLU A C 1
ATOM 583 O O . GLU A 1 74 ? -12.668 8.893 0.060 1.00 88.88 74 GLU A O 1
ATOM 588 N N . TYR A 1 75 ? -13.687 6.899 0.302 1.00 85.75 75 TYR A N 1
ATOM 589 C CA . TYR A 1 75 ? -13.379 6.415 -1.048 1.00 85.75 75 TYR A CA 1
ATOM 590 C C . TYR A 1 75 ? -13.888 7.391 -2.115 1.00 85.75 75 TYR A C 1
ATOM 592 O O . TYR A 1 75 ? -13.172 7.719 -3.059 1.00 85.75 75 TYR A O 1
ATOM 600 N N . SER A 1 76 ? -15.118 7.891 -1.955 1.00 84.06 76 SER A N 1
ATOM 601 C CA . SER A 1 76 ? -15.749 8.803 -2.915 1.00 84.06 76 SER A CA 1
ATOM 602 C C . SER A 1 76 ? -14.951 10.086 -3.117 1.00 84.06 76 SER A C 1
ATOM 604 O O . SER A 1 76 ? -14.845 10.566 -4.245 1.00 84.06 76 SER A O 1
ATOM 606 N N . ASP A 1 77 ? -14.365 10.621 -2.047 1.00 80.50 77 ASP A N 1
ATOM 607 C CA . ASP A 1 77 ? -13.668 11.905 -2.077 1.00 80.50 77 ASP A CA 1
ATOM 608 C C . ASP A 1 77 ? -12.368 11.794 -2.876 1.00 80.50 77 ASP A C 1
ATOM 610 O O . ASP A 1 77 ? -12.093 12.615 -3.754 1.00 80.50 77 ASP A O 1
ATOM 614 N N . ILE A 1 78 ? -11.601 10.725 -2.647 1.00 75.06 78 ILE A N 1
ATOM 615 C CA . ILE A 1 78 ? -10.376 10.464 -3.409 1.00 75.06 78 ILE A CA 1
ATOM 616 C C . ILE A 1 78 ? -10.698 10.063 -4.847 1.00 75.06 78 ILE A C 1
ATOM 618 O O . ILE A 1 78 ? -10.064 10.564 -5.777 1.00 75.06 78 ILE A O 1
ATOM 622 N N . TYR A 1 79 ? -11.704 9.209 -5.051 1.00 77.81 79 TYR A N 1
ATOM 623 C CA . TYR A 1 79 ? -12.119 8.795 -6.389 1.00 77.81 79 TYR A CA 1
ATOM 624 C C . TYR A 1 79 ? -12.512 10.003 -7.247 1.00 77.81 79 TYR A C 1
ATOM 626 O O . TYR A 1 79 ? -12.121 10.102 -8.412 1.00 77.81 79 TYR A O 1
ATOM 634 N N . HIS A 1 80 ? -13.235 10.968 -6.671 1.00 73.75 80 HIS A N 1
ATOM 635 C CA . HIS A 1 80 ? -13.564 12.212 -7.359 1.00 73.75 80 HIS A CA 1
ATOM 636 C C . HIS A 1 80 ? -12.324 13.034 -7.720 1.00 73.75 80 HIS A C 1
ATOM 638 O O . HIS A 1 80 ? -12.237 13.499 -8.857 1.00 73.75 80 HIS A O 1
ATOM 644 N N . LEU A 1 81 ? -11.348 13.166 -6.816 1.00 68.81 81 LEU A N 1
ATOM 645 C CA . LEU A 1 81 ? -10.087 13.862 -7.100 1.00 68.81 81 LEU A CA 1
ATOM 646 C C . LEU A 1 81 ? -9.296 13.191 -8.234 1.00 68.81 81 LEU A C 1
ATOM 648 O O . LEU A 1 81 ? -8.801 13.876 -9.129 1.00 68.81 81 LEU A O 1
ATOM 652 N N . MET A 1 82 ? -9.223 11.858 -8.241 1.00 68.88 82 MET A N 1
ATOM 653 C CA . MET A 1 82 ? -8.557 11.098 -9.305 1.00 68.88 82 MET A CA 1
ATOM 654 C C . MET A 1 82 ? -9.274 11.250 -10.654 1.00 68.88 82 MET A C 1
ATOM 656 O O . MET A 1 82 ? -8.632 11.497 -11.671 1.00 68.88 82 MET A O 1
ATOM 660 N N . ASN A 1 83 ? -10.607 11.171 -10.660 1.00 66.31 83 ASN A N 1
ATOM 661 C CA . ASN A 1 83 ? -11.433 11.274 -11.866 1.00 66.31 83 ASN A CA 1
ATOM 662 C C . ASN A 1 83 ? -11.475 12.698 -12.460 1.00 66.31 83 ASN A C 1
ATOM 664 O O . ASN A 1 83 ? -11.668 12.867 -13.661 1.00 66.31 83 ASN A O 1
ATOM 668 N N . ILE A 1 84 ? -11.302 13.743 -11.642 1.00 58.12 84 ILE A N 1
ATOM 669 C CA . ILE A 1 84 ? -11.147 15.121 -12.139 1.00 58.12 84 ILE A CA 1
ATOM 670 C C . ILE A 1 84 ? -9.835 15.262 -12.924 1.00 58.12 84 ILE A C 1
ATOM 672 O O . ILE A 1 84 ? -9.831 15.880 -13.988 1.00 58.12 84 ILE A O 1
ATOM 676 N N . ASN A 1 85 ? -8.751 14.649 -12.441 1.00 56.12 85 ASN A N 1
ATOM 677 C CA . ASN A 1 85 ? -7.453 14.665 -13.120 1.00 56.12 85 ASN A CA 1
ATOM 678 C C . ASN A 1 85 ? -7.431 13.799 -14.389 1.00 56.12 85 ASN A C 1
ATOM 680 O O . ASN A 1 85 ? -6.754 14.155 -15.347 1.00 56.12 85 ASN A O 1
ATOM 684 N N . ASP A 1 86 ? -8.210 12.715 -14.438 1.00 56.03 86 ASP A N 1
ATOM 685 C CA . ASP A 1 86 ? -8.359 11.883 -15.644 1.00 56.03 86 ASP A CA 1
ATOM 686 C C . ASP A 1 86 ? -8.947 12.666 -16.832 1.00 56.03 86 ASP A C 1
ATOM 688 O O . ASP A 1 86 ? -8.674 12.385 -17.991 1.00 56.03 86 ASP A O 1
ATOM 692 N N . LYS A 1 87 ? -9.728 13.717 -16.569 1.00 55.75 87 LYS A N 1
ATOM 693 C CA . LYS A 1 87 ? -10.372 14.511 -17.626 1.00 55.75 87 LYS A CA 1
ATOM 694 C C . LYS A 1 87 ? -9.540 15.685 -18.138 1.00 55.75 87 LYS A C 1
ATOM 696 O O . LYS A 1 87 ? -9.962 16.309 -19.111 1.00 55.75 87 LYS A O 1
ATOM 701 N N . SER A 1 88 ? -8.431 16.037 -17.486 1.00 55.16 88 SER A N 1
ATOM 702 C CA . SER A 1 88 ? -7.729 17.294 -17.771 1.00 55.16 88 SER A CA 1
ATOM 703 C C . SER A 1 88 ? -6.573 17.177 -18.767 1.00 55.16 88 SER A C 1
ATOM 705 O O . SER A 1 88 ? -6.231 18.201 -19.354 1.00 55.16 88 SER A O 1
ATOM 707 N N . ASP A 1 89 ? -6.017 15.985 -19.029 1.00 53.28 89 ASP A N 1
ATOM 708 C CA . ASP A 1 89 ? -4.953 15.802 -20.034 1.00 53.28 89 ASP A CA 1
ATOM 709 C C . ASP A 1 89 ? -4.716 14.309 -20.363 1.00 53.28 89 ASP A C 1
ATOM 711 O O . ASP A 1 89 ? -4.207 13.578 -19.516 1.00 53.28 89 ASP A O 1
ATOM 715 N N . LEU A 1 90 ? -5.058 13.809 -21.564 1.00 51.94 90 LEU A N 1
ATOM 716 C CA . LEU A 1 90 ? -4.854 12.384 -21.903 1.00 51.94 90 LEU A CA 1
ATOM 717 C C . LEU A 1 90 ? -4.174 12.168 -23.261 1.00 51.94 90 LEU A C 1
ATOM 719 O O . LEU A 1 90 ? -4.801 11.948 -24.296 1.00 51.94 90 LEU A O 1
ATOM 723 N N . THR A 1 91 ? -2.843 12.126 -23.221 1.00 54.75 91 THR A N 1
ATOM 724 C CA . THR A 1 91 ? -2.063 11.270 -24.130 1.00 54.75 91 THR A CA 1
ATOM 725 C C . THR A 1 91 ? -2.178 9.804 -23.673 1.00 54.75 91 THR A C 1
ATOM 727 O O . THR A 1 91 ? -2.417 9.540 -22.495 1.00 54.75 91 THR A O 1
ATOM 730 N N . THR A 1 92 ? -1.964 8.822 -24.556 1.00 53.84 92 THR A N 1
ATOM 731 C CA . THR A 1 92 ? -2.106 7.376 -24.252 1.00 53.84 92 THR A CA 1
ATOM 732 C C . THR A 1 92 ? -1.277 6.921 -23.039 1.00 53.84 92 THR A C 1
ATOM 734 O O . THR A 1 92 ? -1.728 6.103 -22.245 1.00 53.84 92 THR A O 1
ATOM 737 N N . LYS A 1 93 ? -0.097 7.524 -22.826 1.00 54.44 93 LYS A N 1
ATOM 738 C CA . LYS A 1 93 ? 0.770 7.259 -21.660 1.00 54.44 93 LYS A CA 1
ATOM 739 C C . LYS A 1 93 ? 0.187 7.767 -20.333 1.00 54.44 93 LYS A C 1
ATOM 741 O O . LYS A 1 93 ? 0.536 7.242 -19.278 1.00 54.44 93 LYS A O 1
ATOM 746 N N . GLY A 1 94 ? -0.655 8.799 -20.378 1.00 50.94 94 GLY A N 1
ATOM 747 C CA . GLY A 1 94 ? -1.387 9.306 -19.216 1.00 50.94 94 GLY A CA 1
ATOM 748 C C . GLY A 1 94 ? -2.467 8.324 -18.762 1.00 50.94 94 GLY A C 1
ATOM 749 O O . GLY A 1 94 ? -2.545 8.023 -17.574 1.00 50.94 94 GLY A O 1
ATOM 750 N N . MET A 1 95 ? -3.206 7.742 -19.714 1.00 53.09 95 MET A N 1
ATOM 751 C CA . MET A 1 95 ? -4.255 6.746 -19.443 1.00 53.09 95 MET A CA 1
ATOM 752 C C . MET A 1 95 ? -3.702 5.461 -18.812 1.00 53.09 95 MET A C 1
ATOM 754 O O . MET A 1 95 ? -4.267 4.961 -17.841 1.00 53.09 95 MET A O 1
ATOM 758 N N . ASP A 1 96 ? -2.575 4.945 -19.313 1.00 59.44 96 ASP A N 1
ATOM 759 C CA . ASP A 1 96 ? -1.969 3.718 -18.773 1.00 59.44 96 ASP A CA 1
ATOM 760 C C . ASP A 1 96 ? -1.474 3.904 -17.329 1.00 59.44 96 ASP A C 1
ATOM 762 O O . ASP A 1 96 ? -1.677 3.036 -16.474 1.00 59.44 96 ASP A O 1
ATOM 766 N N . LYS A 1 97 ? -0.895 5.073 -17.014 1.00 62.47 97 LYS A N 1
ATOM 767 C CA . LYS A 1 97 ? -0.529 5.431 -15.633 1.00 62.47 97 LYS A CA 1
ATOM 768 C C . LYS A 1 97 ? -1.758 5.528 -14.732 1.00 62.47 97 LYS A C 1
ATOM 770 O O . LYS A 1 97 ? -1.717 5.066 -13.595 1.00 62.47 97 LYS A O 1
ATOM 775 N N . LEU A 1 98 ? -2.850 6.093 -15.236 1.00 61.72 98 LEU A N 1
ATOM 776 C CA . LEU A 1 98 ? -4.064 6.310 -14.458 1.00 61.72 98 LEU A CA 1
ATOM 777 C C . LEU A 1 98 ? -4.805 5.002 -14.145 1.00 61.72 98 LEU A C 1
ATOM 779 O O . LEU A 1 98 ? -5.263 4.816 -13.018 1.00 61.72 98 LEU A O 1
ATOM 783 N N . ASN A 1 99 ? -4.820 4.052 -15.085 1.00 66.62 99 ASN A N 1
ATOM 784 C CA . ASN A 1 99 ? -5.325 2.697 -14.848 1.00 66.62 99 ASN A CA 1
ATOM 785 C C . ASN A 1 99 ? -4.502 1.950 -13.789 1.00 66.62 99 ASN A C 1
ATOM 787 O O . ASN A 1 99 ? -5.079 1.321 -12.901 1.00 66.62 99 ASN A O 1
ATOM 791 N N . SER A 1 100 ? -3.167 2.064 -13.836 1.00 67.06 100 SER A N 1
ATOM 792 C CA . SER A 1 100 ? -2.293 1.495 -12.800 1.00 67.06 100 SER A CA 1
ATOM 793 C C . SER A 1 100 ? -2.612 2.080 -11.418 1.00 67.06 100 SER A C 1
ATOM 795 O O . SER A 1 100 ? -2.813 1.337 -10.458 1.00 67.06 100 SER A O 1
ATOM 797 N N . TYR A 1 101 ? -2.771 3.404 -11.314 1.00 74.25 101 TYR A N 1
ATOM 798 C CA . TYR A 1 101 ? -3.118 4.064 -10.052 1.00 74.25 101 TYR A CA 1
ATOM 799 C C . TYR A 1 101 ? -4.521 3.735 -9.549 1.00 74.25 101 TYR A C 1
ATOM 801 O O . TYR A 1 101 ? -4.709 3.610 -8.341 1.00 74.25 101 TYR A O 1
ATOM 809 N N . LYS A 1 102 ? -5.495 3.539 -10.442 1.00 79.69 102 LYS A N 1
ATOM 810 C CA . LYS A 1 102 ? -6.843 3.119 -10.051 1.00 79.69 102 LYS A CA 1
ATOM 811 C C . LYS A 1 102 ? -6.825 1.772 -9.324 1.00 79.69 102 LYS A C 1
ATOM 813 O O . LYS A 1 102 ? -7.430 1.668 -8.262 1.00 79.69 102 LYS A O 1
ATOM 818 N N . GLY A 1 103 ? -6.074 0.791 -9.831 1.00 83.25 103 GLY A N 1
ATOM 819 C CA . GLY A 1 103 ? -5.925 -0.505 -9.161 1.00 83.25 103 GLY A CA 1
ATOM 820 C C . GLY A 1 103 ? -5.277 -0.384 -7.777 1.00 83.25 103 GLY A C 1
ATOM 821 O O . GLY A 1 103 ? -5.767 -0.971 -6.818 1.00 83.25 103 GLY A O 1
ATOM 822 N N . VAL A 1 104 ? -4.227 0.440 -7.642 1.00 86.56 104 VAL A N 1
ATOM 823 C CA . VAL A 1 104 ? -3.597 0.718 -6.332 1.00 86.56 104 VAL A CA 1
ATOM 824 C C . VAL A 1 104 ? -4.570 1.392 -5.364 1.00 86.56 104 VAL A C 1
ATOM 826 O O . VAL A 1 104 ? -4.522 1.136 -4.161 1.00 86.56 104 VAL A O 1
ATOM 829 N N . PHE A 1 105 ? -5.426 2.274 -5.876 1.00 87.38 105 PHE A N 1
ATOM 830 C CA . PHE A 1 105 ? -6.415 2.979 -5.077 1.00 87.38 105 PHE A CA 1
ATOM 831 C C . PHE A 1 105 ? -7.510 2.044 -4.557 1.00 87.38 105 PHE A C 1
ATOM 833 O O . PHE A 1 105 ? -7.776 2.038 -3.357 1.00 87.38 105 PHE A O 1
ATOM 840 N N . GLU A 1 106 ? -8.105 1.242 -5.438 1.00 88.88 106 GLU A N 1
ATOM 841 C CA . GLU A 1 106 ? -9.152 0.282 -5.075 1.00 88.88 106 GLU A CA 1
ATOM 842 C C . GLU A 1 106 ? -8.627 -0.737 -4.057 1.00 88.88 106 GLU A C 1
ATOM 844 O O . GLU A 1 106 ? -9.208 -0.877 -2.984 1.00 88.88 106 GLU A O 1
ATOM 849 N N . GLU A 1 107 ? -7.460 -1.332 -4.326 1.00 91.94 107 GLU A N 1
ATOM 850 C CA . GLU A 1 107 ? -6.828 -2.303 -3.429 1.00 91.94 107 GLU A CA 1
ATOM 851 C C . GLU A 1 107 ? -6.539 -1.708 -2.040 1.00 91.94 107 GLU A C 1
ATOM 853 O O . GLU A 1 107 ? -6.776 -2.360 -1.027 1.00 91.94 107 GLU A O 1
ATOM 858 N N . ALA A 1 108 ? -6.081 -0.454 -1.949 1.00 92.62 108 ALA A N 1
ATOM 859 C CA . ALA A 1 108 ? -5.801 0.179 -0.657 1.00 92.62 108 ALA A CA 1
ATOM 860 C C . ALA A 1 108 ? -7.059 0.342 0.215 1.00 92.62 108 ALA A C 1
ATOM 862 O O . ALA A 1 108 ? -6.963 0.321 1.444 1.00 92.62 108 ALA A O 1
ATOM 863 N N . TYR A 1 109 ? -8.231 0.511 -0.401 1.00 92.38 109 TYR A N 1
ATOM 864 C CA . TYR A 1 109 ? -9.496 0.705 0.309 1.00 92.38 109 TYR A CA 1
ATOM 865 C C . TYR A 1 109 ? -10.151 -0.594 0.784 1.00 92.38 109 TYR A C 1
ATOM 867 O O . TYR A 1 109 ? -10.991 -0.534 1.686 1.00 92.38 109 TYR A O 1
ATOM 875 N N . ASP A 1 110 ? -9.702 -1.743 0.277 1.00 93.19 110 ASP A N 1
ATOM 876 C CA . ASP A 1 110 ? -10.068 -3.058 0.808 1.00 93.19 110 ASP A CA 1
ATOM 877 C C . ASP A 1 110 ? -9.402 -3.340 2.167 1.00 93.19 110 ASP A C 1
ATOM 879 O O . ASP A 1 110 ? -9.877 -4.180 2.935 1.00 93.19 110 ASP A O 1
ATOM 883 N N . TYR A 1 111 ? -8.340 -2.603 2.523 1.00 94.12 111 TYR A N 1
ATOM 884 C CA . TYR A 1 111 ? -7.716 -2.719 3.840 1.00 94.12 111 TYR A CA 1
ATOM 885 C C . TYR A 1 111 ? -8.543 -2.017 4.931 1.00 94.12 111 TYR A C 1
ATOM 887 O O . TYR A 1 111 ? -9.118 -0.933 4.719 1.00 94.12 111 TYR A O 1
ATOM 895 N N . PRO A 1 112 ? -8.570 -2.589 6.150 1.00 94.94 112 PRO A N 1
ATOM 896 C CA . PRO A 1 112 ? -9.226 -1.959 7.283 1.00 94.94 112 PRO A CA 1
ATOM 897 C C . PRO A 1 112 ? -8.480 -0.694 7.729 1.00 94.94 112 PRO A C 1
ATOM 899 O O . PRO A 1 112 ? -7.269 -0.541 7.544 1.00 94.94 112 PRO A O 1
ATOM 902 N N . VAL A 1 113 ? -9.219 0.219 8.361 1.00 96.25 113 VAL A N 1
ATOM 903 C CA . VAL A 1 113 ? -8.624 1.321 9.125 1.00 96.25 113 VAL A CA 1
ATOM 904 C C . VAL A 1 113 ? -8.269 0.782 10.501 1.00 96.25 113 VAL A C 1
ATOM 906 O O . VAL A 1 113 ? -9.135 0.283 11.217 1.00 96.25 113 VAL A O 1
ATOM 909 N N . TYR A 1 114 ? -6.996 0.856 10.870 1.00 95.56 114 TYR A N 1
ATOM 910 C CA . TYR A 1 114 ? -6.535 0.348 12.159 1.00 95.56 114 TYR A CA 1
ATOM 911 C C . TYR A 1 114 ? -6.674 1.399 13.256 1.00 95.56 114 TYR A C 1
ATOM 913 O O . TYR A 1 114 ? -6.538 2.585 12.998 1.00 95.56 114 TYR A O 1
ATOM 921 N N . GLU A 1 115 ? -6.869 0.983 14.506 1.00 93.12 115 GLU A N 1
ATOM 922 C CA . GLU A 1 115 ? -6.990 1.930 15.625 1.00 93.12 115 GLU A CA 1
ATOM 923 C C . GLU A 1 115 ? -5.630 2.434 16.126 1.00 93.12 115 GLU A C 1
ATOM 925 O O . GLU A 1 115 ? -5.437 3.626 16.377 1.00 93.12 115 GLU A O 1
ATOM 930 N N . SER A 1 116 ? -4.649 1.536 16.262 1.00 95.19 116 SER A N 1
ATOM 931 C CA . SER A 1 116 ? -3.358 1.895 16.848 1.00 95.19 116 SER A CA 1
ATOM 932 C C . SER A 1 116 ? -2.486 2.678 15.866 1.00 95.19 116 SER A C 1
ATOM 934 O O . SER A 1 116 ? -2.408 2.372 14.675 1.00 95.19 116 SER A O 1
ATOM 936 N N . LYS A 1 117 ? -1.758 3.675 16.386 1.00 94.56 117 LYS A N 1
ATOM 937 C CA . LYS A 1 117 ? -0.774 4.442 15.607 1.00 94.56 117 LYS A CA 1
ATOM 938 C C . LYS A 1 117 ? 0.267 3.531 14.950 1.00 94.56 117 LYS A C 1
ATOM 940 O O . LYS A 1 117 ? 0.678 3.797 13.825 1.00 94.56 117 LYS A O 1
ATOM 945 N N . GLU A 1 118 ? 0.678 2.480 15.655 1.00 94.12 118 GLU A N 1
ATOM 946 C CA . GLU A 1 118 ? 1.620 1.487 15.143 1.00 94.12 118 GLU A CA 1
ATOM 947 C C . GLU A 1 118 ? 1.054 0.775 13.913 1.00 94.12 118 GLU A C 1
ATOM 949 O O . GLU A 1 118 ? 1.656 0.851 12.849 1.00 94.12 118 GLU A O 1
ATOM 954 N N . ASN A 1 119 ? -0.140 0.183 14.013 1.00 94.69 119 ASN A N 1
ATOM 955 C CA . ASN A 1 119 ? -0.727 -0.566 12.903 1.00 94.69 119 ASN A CA 1
ATOM 956 C C . ASN A 1 119 ? -1.032 0.334 11.703 1.00 94.69 119 ASN A C 1
ATOM 958 O O . ASN A 1 119 ? -0.844 -0.100 10.573 1.00 94.69 119 ASN A O 1
ATOM 962 N N . LYS A 1 120 ? -1.427 1.595 11.926 1.00 96.31 120 LYS A N 1
ATOM 963 C CA . LYS A 1 120 ? -1.568 2.581 10.841 1.00 96.31 120 LYS A CA 1
ATOM 964 C C . LYS A 1 120 ? -0.245 2.804 10.105 1.00 96.31 120 LYS A C 1
ATOM 966 O O . LYS A 1 120 ? -0.211 2.749 8.882 1.00 96.31 120 LYS A O 1
ATOM 971 N N . GLY A 1 121 ? 0.844 3.032 10.845 1.00 95.00 121 GLY A N 1
ATOM 972 C CA . GLY A 1 121 ? 2.175 3.226 10.264 1.00 95.00 121 GLY A CA 1
ATOM 973 C C . GLY A 1 121 ? 2.680 1.984 9.527 1.00 95.00 121 GLY A C 1
ATOM 974 O O . GLY A 1 121 ? 3.194 2.093 8.410 1.00 95.00 121 GLY A O 1
ATOM 975 N N . THR A 1 122 ? 2.477 0.804 10.118 1.00 95.25 122 THR A N 1
ATOM 976 C CA . THR A 1 122 ? 2.815 -0.485 9.507 1.00 95.25 122 THR A CA 1
ATOM 977 C C . THR A 1 122 ? 2.010 -0.716 8.235 1.00 95.25 122 THR A C 1
ATOM 979 O O . THR A 1 122 ? 2.606 -1.049 7.220 1.00 95.25 122 THR A O 1
ATOM 982 N N . ALA A 1 123 ? 0.698 -0.460 8.235 1.00 96.44 123 ALA A N 1
ATOM 983 C CA . ALA A 1 123 ? -0.149 -0.580 7.050 1.00 96.44 123 ALA A CA 1
ATOM 984 C C . ALA A 1 123 ? 0.358 0.274 5.888 1.00 96.44 123 ALA A C 1
ATOM 986 O O . ALA A 1 123 ? 0.561 -0.239 4.791 1.00 96.44 123 ALA A O 1
ATOM 987 N N . THR A 1 124 ? 0.630 1.556 6.140 1.00 95.94 124 THR A N 1
ATOM 988 C CA . THR A 1 124 ? 1.146 2.468 5.114 1.00 95.94 124 THR A 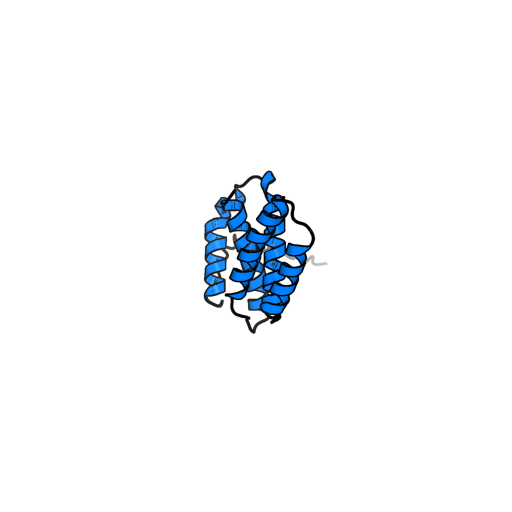CA 1
ATOM 989 C C . THR A 1 124 ? 2.501 2.015 4.577 1.00 95.94 124 THR A C 1
ATOM 991 O O . THR A 1 124 ? 2.710 1.991 3.365 1.00 95.94 124 THR A O 1
ATOM 994 N N . THR A 1 125 ? 3.412 1.616 5.466 1.00 95.19 125 THR 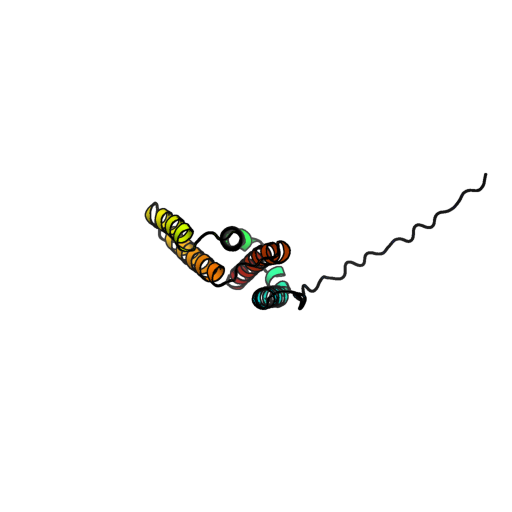A N 1
ATOM 995 C CA . THR A 1 1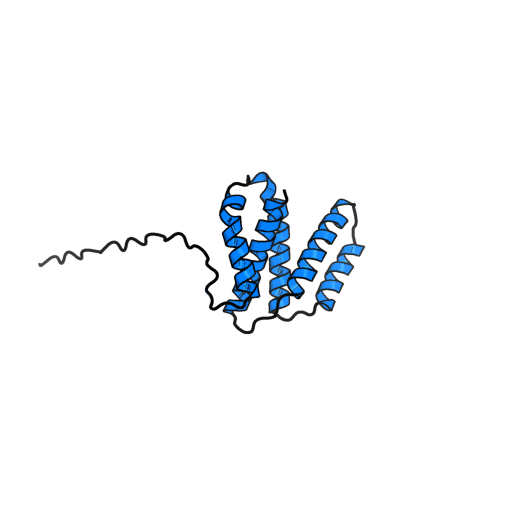25 ? 4.776 1.233 5.081 1.00 95.19 125 THR A CA 1
ATOM 996 C C . THR A 1 125 ? 4.790 -0.096 4.335 1.00 95.19 125 THR A C 1
ATOM 998 O O . THR A 1 125 ? 5.392 -0.200 3.271 1.00 95.19 125 THR A O 1
ATOM 1001 N N . PHE A 1 126 ? 4.094 -1.106 4.859 1.00 95.50 126 PHE A N 1
ATOM 1002 C CA . PHE A 1 126 ? 4.026 -2.425 4.240 1.00 95.50 126 PHE A CA 1
ATOM 1003 C C . PHE A 1 126 ? 3.321 -2.355 2.894 1.00 95.50 126 PHE A C 1
ATOM 1005 O O . PHE A 1 126 ? 3.824 -2.917 1.930 1.00 95.50 126 PHE A O 1
ATOM 1012 N N . TYR A 1 127 ? 2.214 -1.619 2.784 1.00 96.50 127 TYR A N 1
ATOM 1013 C CA . TYR A 1 127 ? 1.522 -1.485 1.507 1.00 96.50 127 TYR A CA 1
ATOM 1014 C C . TYR A 1 127 ? 2.399 -0.809 0.444 1.00 96.50 127 TYR A C 1
ATOM 1016 O O . TYR A 1 127 ? 2.508 -1.313 -0.673 1.00 96.50 127 TYR A O 1
ATOM 1024 N N . MET A 1 128 ? 3.096 0.277 0.799 1.00 94.81 128 MET A N 1
ATOM 1025 C CA . MET A 1 128 ? 4.061 0.937 -0.088 1.00 94.81 128 MET A CA 1
ATOM 1026 C C . MET A 1 128 ? 5.144 -0.039 -0.579 1.00 94.81 128 MET A C 1
ATOM 1028 O O . MET A 1 128 ? 5.376 -0.141 -1.784 1.00 94.81 128 MET A O 1
ATOM 1032 N N . THR A 1 129 ? 5.783 -0.777 0.333 1.00 93.38 129 THR A N 1
ATOM 1033 C CA . THR A 1 129 ? 6.839 -1.743 -0.011 1.00 93.38 129 THR A CA 1
ATOM 1034 C C . THR A 1 129 ? 6.300 -2.904 -0.846 1.00 93.38 129 THR A C 1
ATOM 1036 O O . THR A 1 129 ? 6.915 -3.299 -1.833 1.00 93.38 129 THR A O 1
ATOM 1039 N N . TYR A 1 130 ? 5.117 -3.415 -0.515 1.00 94.31 130 TYR A N 1
ATOM 1040 C CA . TYR A 1 130 ? 4.440 -4.457 -1.282 1.00 94.31 130 TYR A CA 1
ATOM 1041 C C . TYR A 1 130 ? 4.179 -4.019 -2.731 1.00 94.31 130 TYR A C 1
ATOM 1043 O O . TYR A 1 130 ? 4.521 -4.756 -3.659 1.00 94.31 130 TYR A O 1
ATOM 1051 N N . LYS A 1 131 ? 3.659 -2.801 -2.955 1.00 92.56 131 LYS A N 1
ATOM 1052 C CA . LYS A 1 131 ? 3.449 -2.280 -4.318 1.00 92.56 131 LYS A CA 1
ATOM 1053 C C . LYS A 1 131 ? 4.763 -2.062 -5.059 1.00 92.56 131 LYS A C 1
ATOM 1055 O O . LYS A 1 131 ? 4.821 -2.335 -6.257 1.00 92.56 131 LYS A O 1
ATOM 1060 N N . ASN A 1 132 ? 5.816 -1.643 -4.359 1.00 90.06 132 ASN A N 1
ATOM 1061 C CA . ASN A 1 132 ? 7.149 -1.546 -4.943 1.00 90.06 132 ASN A CA 1
ATOM 1062 C C . ASN A 1 132 ? 7.653 -2.907 -5.438 1.00 90.06 132 ASN A C 1
ATOM 1064 O O . ASN A 1 132 ? 8.033 -3.038 -6.598 1.00 90.06 132 ASN A O 1
ATOM 1068 N N . HIS A 1 133 ? 7.590 -3.926 -4.578 1.00 92.06 133 HIS A N 1
ATOM 1069 C CA . HIS A 1 133 ? 8.030 -5.280 -4.899 1.00 92.06 133 HIS A CA 1
ATOM 1070 C C . HIS A 1 133 ? 7.213 -5.878 -6.050 1.00 92.06 133 HIS A C 1
ATOM 1072 O O . HIS A 1 133 ? 7.785 -6.473 -6.958 1.00 92.06 133 HIS A O 1
ATOM 1078 N N . GLN A 1 134 ? 5.886 -5.701 -6.052 1.00 91.38 134 GLN A N 1
ATOM 1079 C CA . GLN A 1 134 ? 5.037 -6.128 -7.169 1.00 91.38 134 GLN A CA 1
ATOM 1080 C C . GLN A 1 134 ? 5.428 -5.465 -8.486 1.00 91.38 134 GLN A C 1
ATOM 1082 O O . GLN A 1 134 ? 5.526 -6.150 -9.499 1.00 91.38 134 GLN A O 1
ATOM 1087 N N . CYS A 1 135 ? 5.660 -4.151 -8.464 1.00 88.38 135 CYS A N 1
ATOM 1088 C CA . CYS A 1 135 ? 6.072 -3.416 -9.649 1.00 88.38 135 CYS A CA 1
ATOM 1089 C C . CYS A 1 135 ? 7.407 -3.943 -10.177 1.00 88.38 135 CYS A C 1
ATOM 1091 O O . CYS A 1 135 ? 7.474 -4.369 -11.326 1.00 88.38 135 CYS A O 1
ATOM 1093 N N . LEU A 1 136 ? 8.436 -4.005 -9.328 1.00 88.44 136 LEU A N 1
ATOM 1094 C CA . LEU A 1 136 ? 9.774 -4.433 -9.737 1.00 88.44 136 LEU A CA 1
ATOM 1095 C C . LEU A 1 136 ? 9.775 -5.863 -10.289 1.00 88.44 136 LEU A C 1
ATOM 1097 O O . LEU A 1 136 ? 10.405 -6.121 -11.305 1.00 88.44 136 LEU A O 1
ATOM 1101 N N . LEU A 1 137 ? 9.009 -6.775 -9.684 1.00 89.94 137 LEU A N 1
ATOM 1102 C CA . LEU A 1 137 ? 8.889 -8.161 -10.152 1.00 89.94 137 LEU A CA 1
ATOM 1103 C C . LEU A 1 137 ? 8.034 -8.337 -11.418 1.00 89.94 137 LEU A C 1
ATOM 1105 O O . LEU A 1 137 ? 7.951 -9.451 -11.935 1.00 89.94 137 LEU A O 1
ATOM 1109 N N . SER A 1 138 ? 7.374 -7.277 -11.887 1.00 85.12 138 SER A N 1
ATOM 1110 C CA . SER A 1 138 ? 6.566 -7.279 -13.114 1.00 85.12 138 SER A CA 1
ATOM 1111 C C . SER A 1 138 ? 7.276 -6.672 -14.331 1.00 85.12 138 SER A C 1
ATOM 1113 O O . SER A 1 138 ? 6.705 -6.696 -15.423 1.00 85.12 138 SER A O 1
ATOM 1115 N N . LEU A 1 139 ? 8.485 -6.127 -14.141 1.00 76.69 139 LEU A N 1
ATOM 1116 C CA . LEU A 1 139 ? 9.337 -5.544 -15.185 1.00 76.69 139 LEU A CA 1
ATOM 1117 C C . LEU A 1 139 ? 10.247 -6.595 -15.829 1.00 76.69 139 LEU A C 1
ATOM 1119 O O . LEU A 1 139 ? 10.493 -6.459 -17.049 1.00 76.69 139 LEU A O 1
#

Organism: NCBI:txid198481

Secondary structure (DSSP, 8-state):
-----------------------TTS-HHHHHHHHHHHHHHHHHHTS-GGGHHHHHHHHHHHHHHHHHHHTT--HHHHHHHHHHHHTT---HHHHHHHHHHHHHHHHHHHSPPPSSHHHHHHHHHHHHHHHHHHHHTT-

pLDDT: mean 76.07, std 19.71, range [36.56, 96.88]

Sequence (139 aa):
MKKLLILIYALLITHTAYAINAPSQYPKELQELGGYIDSTLDKVQNISDNNEDFCSTQSAFAFNIMEMRQKGVEYSDIYHLMNINDKSDLTTKGMDKLNSYKGVFEEAYDYPVYESKENKGTATTFYMTYKNHQCLLSL

Foldseek 3Di:
DDDDDPPDPPPPPPVPPPLPCVPPPADPVLNVLSVLLSVLVVVLVPFDPPQQPLLVVVLVLLLVLLLCVLVVNDLVVVVVVLVVVVPPDDDPVVVVVSVSSVVSNVVSNVDDRDDDPVNSVSSSVSRSSSSSSVSRVVD